Protein AF-A0A4Q1AXR1-F1 (afdb_monomer_lite)

Secondary structure (DSSP, 8-state):
-PPPP---EEEEE-STHHHHHHHHTGGGEEEEEE-SEETTTHHHHHHHHHTTT-EEEEEGGGEET---SHHHHHHIIIII--SEEEES-HHHHHHHHHTT-EEEE---

pLDDT: mean 93.66, std 10.92, range [40.03, 98.69]

Foldseek 3Di:
DPPQPPQDDEAEDPDPVVLVVCLVVVSNHAAYEYQAEEPVCLLVSQVSCVVSVHAYEYALVRHHPQDLDLVSLVCCVPRSNGQAYEYQDPVSVVSCVVSVGDYDHDDD

Sequence (108 aa):
MPMKSDKKVIASIVRHKDIEKVIKYKENIKSVFILISDFINIKDIVQLFHDNDLEVYIHVEMIKGLKLDEFGFKYLKNVVKPDGIITTKSSHVNLAKKNNIYVIQRFF

Structure (mmCIF, N/CA/C/O backbone):
data_AF-A0A4Q1AXR1-F1
#
_entry.id   AF-A0A4Q1AXR1-F1
#
loop_
_atom_site.group_PDB
_atom_site.id
_atom_site.type_symbol
_atom_site.label_atom_id
_atom_site.label_alt_id
_atom_site.label_comp_id
_atom_site.label_asym_id
_atom_site.label_entity_id
_atom_site.label_seq_id
_atom_site.pdbx_PDB_ins_code
_atom_site.Cartn_x
_atom_site.Cartn_y
_atom_site.Cartn_z
_atom_site.occupancy
_atom_site.B_iso_or_equiv
_atom_site.auth_seq_id
_atom_site.auth_comp_id
_atom_site.auth_asym_id
_atom_site.auth_atom_id
_atom_site.pdbx_PDB_model_num
ATOM 1 N N . MET A 1 1 ? -30.940 3.529 13.736 1.00 42.56 1 MET A N 1
ATOM 2 C CA . MET A 1 1 ? -29.667 2.779 13.640 1.00 42.56 1 MET A CA 1
ATOM 3 C C . MET A 1 1 ? -28.589 3.628 14.289 1.00 42.56 1 MET A C 1
ATOM 5 O O . MET A 1 1 ? -28.491 4.784 13.894 1.00 42.56 1 MET A O 1
ATOM 9 N N . PRO A 1 2 ? -27.844 3.146 15.296 1.00 40.03 2 PRO A N 1
ATOM 10 C CA . PRO A 1 2 ? -26.740 3.931 15.838 1.00 40.03 2 PRO A CA 1
ATOM 11 C C . PRO A 1 2 ? -25.702 4.150 14.726 1.00 40.03 2 PRO A C 1
ATOM 13 O O . PRO A 1 2 ? -25.319 3.204 14.038 1.00 40.03 2 PRO A O 1
ATOM 16 N N . MET A 1 3 ? -25.311 5.408 14.509 1.00 42.31 3 MET A N 1
ATOM 17 C CA . MET A 1 3 ? -24.231 5.796 13.598 1.00 42.31 3 MET A CA 1
ATOM 18 C C . MET A 1 3 ? -22.970 5.005 13.959 1.00 42.31 3 MET A C 1
ATOM 20 O O . MET A 1 3 ? -22.532 5.049 15.109 1.00 42.31 3 MET A O 1
ATOM 24 N N . LYS A 1 4 ? -22.395 4.280 12.987 1.00 53.19 4 LYS A N 1
ATOM 25 C CA . LYS A 1 4 ? -21.043 3.716 13.107 1.00 53.19 4 LYS A CA 1
ATOM 26 C C . LYS A 1 4 ? -20.123 4.857 13.545 1.00 53.19 4 LYS A C 1
ATOM 28 O O . LYS A 1 4 ? -20.065 5.876 12.864 1.00 53.19 4 LYS A O 1
ATOM 33 N N . SER A 1 5 ? -19.464 4.706 14.690 1.00 59.31 5 SER A N 1
ATOM 34 C CA . SER A 1 5 ? -18.473 5.662 15.183 1.00 59.31 5 SER A CA 1
ATOM 35 C C . SER A 1 5 ? -17.484 5.995 14.068 1.00 59.31 5 SER A C 1
ATOM 37 O O . SER A 1 5 ? -16.965 5.066 13.444 1.00 59.31 5 SER A O 1
ATOM 39 N N . ASP A 1 6 ? -17.219 7.282 13.822 1.00 75.25 6 ASP A N 1
ATOM 40 C CA . ASP A 1 6 ? -16.212 7.714 12.850 1.00 75.25 6 ASP A CA 1
ATOM 41 C C . ASP A 1 6 ? -14.893 6.995 13.147 1.00 75.25 6 ASP A C 1
ATOM 43 O O . ASP A 1 6 ? -14.220 7.289 14.139 1.00 75.25 6 ASP A O 1
ATOM 47 N N . LYS A 1 7 ? -14.529 6.014 12.316 1.00 77.69 7 LYS A N 1
ATOM 48 C CA . LYS A 1 7 ? -13.260 5.303 12.456 1.00 77.69 7 LYS A CA 1
ATOM 49 C C . LYS A 1 7 ? -12.139 6.305 12.166 1.00 77.69 7 LYS A C 1
ATOM 51 O O . LYS A 1 7 ? -12.045 6.826 11.056 1.00 77.69 7 LYS A O 1
ATOM 56 N N . LYS A 1 8 ? -11.306 6.608 13.168 1.00 83.56 8 LYS A N 1
ATOM 57 C CA . LYS A 1 8 ? -10.269 7.664 13.093 1.00 83.56 8 LYS A CA 1
ATOM 58 C C . LYS A 1 8 ? -8.839 7.134 12.984 1.00 83.56 8 LYS A C 1
ATOM 60 O O . LYS A 1 8 ? -7.926 7.922 12.765 1.00 83.56 8 LYS A O 1
ATOM 65 N N . VAL A 1 9 ? -8.628 5.827 13.140 1.00 93.75 9 VAL A N 1
ATOM 66 C CA . VAL A 1 9 ? -7.283 5.237 13.212 1.00 93.75 9 VAL A CA 1
ATOM 67 C C . VAL A 1 9 ? -6.918 4.549 11.902 1.00 93.75 9 VAL A C 1
ATOM 69 O O . VAL A 1 9 ? -7.691 3.745 11.383 1.00 93.75 9 VAL A O 1
ATOM 72 N N . ILE A 1 10 ? -5.714 4.830 11.406 1.00 95.75 10 ILE A N 1
ATOM 73 C CA . ILE A 1 10 ? -5.051 4.048 10.359 1.00 95.75 10 ILE A CA 1
ATOM 74 C C . ILE A 1 10 ? -4.038 3.142 11.055 1.00 95.75 10 ILE A C 1
ATOM 76 O O . ILE A 1 10 ? -3.158 3.628 11.768 1.00 95.75 10 ILE A O 1
ATOM 80 N N . ALA A 1 11 ? -4.181 1.830 10.897 1.00 96.94 11 ALA A N 1
ATOM 81 C CA . ALA A 1 11 ? -3.283 0.869 11.524 1.00 96.94 11 ALA A CA 1
ATOM 82 C C . ALA A 1 11 ? -2.079 0.577 10.625 1.00 96.94 11 ALA A C 1
ATOM 84 O O . ALA A 1 11 ? -2.238 0.400 9.425 1.00 96.94 11 ALA A O 1
ATOM 85 N N . SER A 1 12 ? -0.886 0.461 11.205 1.00 96.69 12 SER A N 1
ATOM 86 C CA . SER A 1 12 ? 0.335 0.120 10.465 1.00 96.69 12 SER A CA 1
ATOM 87 C C . SER A 1 12 ? 0.787 -1.300 10.792 1.00 96.69 12 SER A C 1
ATOM 89 O O . SER A 1 12 ? 1.027 -1.622 11.956 1.00 96.69 12 SER A O 1
ATOM 91 N N . ILE A 1 13 ? 0.953 -2.131 9.765 1.00 96.56 13 ILE A N 1
ATOM 92 C CA . ILE A 1 13 ? 1.509 -3.482 9.867 1.00 96.56 13 ILE A CA 1
ATOM 93 C C . ILE A 1 13 ? 3.014 -3.402 9.641 1.00 96.56 13 ILE A C 1
ATOM 95 O O . ILE A 1 13 ? 3.469 -3.165 8.521 1.00 96.56 13 ILE A O 1
ATOM 99 N N . VAL A 1 14 ? 3.784 -3.605 10.709 1.00 94.62 14 VAL A N 1
ATOM 100 C CA . VAL A 1 14 ? 5.258 -3.624 10.670 1.00 94.62 14 VAL A CA 1
ATOM 101 C C . VAL A 1 14 ? 5.829 -5.010 10.969 1.00 94.62 14 VAL A C 1
ATOM 103 O O . VAL A 1 14 ? 7.013 -5.254 10.748 1.00 94.62 14 VAL A O 1
ATOM 106 N N . ARG A 1 15 ? 4.998 -5.931 11.472 1.00 93.31 15 ARG A N 1
ATOM 107 C CA . ARG A 1 15 ? 5.315 -7.337 11.756 1.00 93.31 15 ARG A CA 1
ATOM 108 C C . ARG A 1 15 ? 4.083 -8.198 11.479 1.00 93.31 15 ARG A C 1
ATOM 110 O O . ARG A 1 15 ? 2.963 -7.746 11.694 1.00 93.31 15 ARG A O 1
ATOM 117 N N . HIS A 1 16 ? 4.275 -9.472 11.138 1.00 87.19 16 HIS A N 1
ATOM 118 C CA . HIS A 1 16 ? 3.158 -10.401 10.896 1.00 87.19 16 HIS A CA 1
ATOM 119 C C . HIS A 1 16 ? 2.176 -10.504 12.075 1.00 87.19 16 HIS A C 1
ATOM 121 O O . HIS A 1 16 ? 0.969 -10.512 11.863 1.00 87.19 16 HIS A O 1
ATOM 127 N N . LYS A 1 17 ? 2.666 -10.466 13.322 1.00 90.56 17 LYS A N 1
ATOM 128 C CA . LYS A 1 17 ? 1.813 -10.481 14.528 1.00 90.56 17 LYS A CA 1
ATOM 129 C C . LYS A 1 17 ? 0.856 -9.287 14.653 1.00 90.56 17 LYS A C 1
ATOM 131 O O . LYS A 1 17 ? -0.080 -9.332 15.444 1.00 90.56 17 LYS A O 1
ATOM 136 N N . ASP A 1 18 ? 1.102 -8.198 13.922 1.00 95.00 18 ASP A N 1
ATOM 137 C CA . ASP A 1 18 ? 0.223 -7.031 13.952 1.00 95.00 18 ASP A CA 1
ATOM 138 C C . ASP A 1 18 ? -1.084 -7.299 13.172 1.00 95.00 18 ASP A C 1
ATOM 140 O O . ASP A 1 18 ? -2.091 -6.654 13.457 1.00 95.00 18 ASP A O 1
ATOM 144 N N . ILE A 1 19 ? -1.105 -8.284 12.258 1.00 94.62 19 ILE A N 1
ATOM 145 C CA . ILE A 1 19 ? -2.283 -8.653 11.451 1.00 94.62 19 ILE A CA 1
ATOM 146 C C . ILE A 1 19 ? -3.440 -9.099 12.352 1.00 94.62 19 ILE A C 1
ATOM 148 O O . ILE A 1 19 ? -4.527 -8.522 12.298 1.00 94.62 19 ILE A O 1
ATOM 152 N N . GLU A 1 20 ? -3.193 -10.063 13.243 1.00 94.94 20 GLU A N 1
ATOM 153 C CA . GLU A 1 20 ? -4.201 -10.564 14.189 1.00 94.94 20 GLU A CA 1
ATOM 1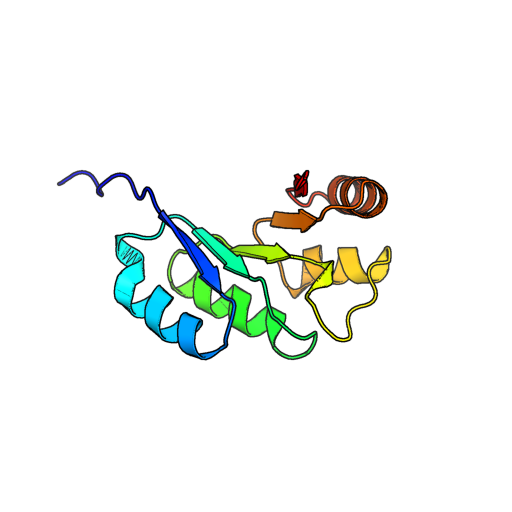54 C C . GLU A 1 20 ? -4.741 -9.445 15.085 1.00 94.94 20 GLU A C 1
ATOM 156 O O . GLU A 1 20 ? -5.942 -9.356 15.351 1.00 94.94 20 GLU A O 1
ATOM 161 N N . LYS A 1 21 ? -3.854 -8.542 15.519 1.00 95.56 21 LYS A N 1
ATOM 162 C CA . LYS A 1 21 ? -4.229 -7.391 16.340 1.00 95.56 21 LYS A CA 1
ATOM 163 C C . LYS A 1 21 ? -5.152 -6.442 15.576 1.00 95.56 21 LYS A C 1
ATOM 165 O O . LYS A 1 21 ? -6.134 -5.977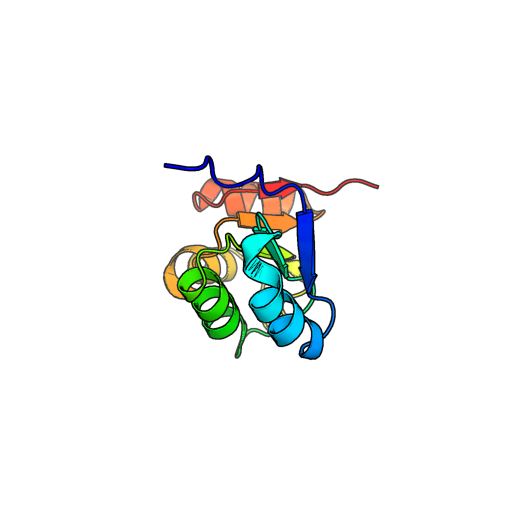 16.145 1.00 95.56 21 LYS A O 1
ATOM 170 N N . VAL A 1 22 ? -4.861 -6.155 14.309 1.00 96.12 22 VAL A N 1
ATOM 171 C CA . VAL A 1 22 ? -5.704 -5.282 13.483 1.00 96.12 22 VAL A CA 1
ATOM 172 C C . VAL A 1 22 ? -7.089 -5.885 13.285 1.00 96.12 22 VAL A C 1
ATOM 174 O O . VAL A 1 22 ? -8.075 -5.193 13.521 1.00 96.12 22 VAL A O 1
ATOM 177 N N . ILE A 1 23 ? -7.179 -7.176 12.963 1.00 95.81 23 ILE A N 1
ATOM 178 C CA . ILE A 1 23 ? -8.470 -7.862 12.804 1.00 95.81 23 ILE A CA 1
ATOM 179 C C . ILE A 1 23 ? -9.269 -7.815 14.111 1.00 95.81 23 ILE A C 1
ATOM 181 O O . ILE A 1 23 ? -10.447 -7.460 14.104 1.00 95.81 23 ILE A O 1
ATOM 185 N N . LYS A 1 24 ? -8.618 -8.078 15.251 1.00 95.56 24 LYS A N 1
ATOM 186 C CA . LYS A 1 24 ? -9.249 -8.016 16.579 1.00 95.56 24 LYS A CA 1
ATOM 187 C C . LYS A 1 24 ? -9.857 -6.644 16.898 1.00 95.56 24 LYS A C 1
ATOM 189 O O . LYS A 1 24 ? -10.873 -6.580 17.584 1.00 95.56 24 LYS A O 1
ATOM 194 N N . TYR A 1 25 ? -9.246 -5.555 16.434 1.00 94.44 25 TYR A N 1
ATOM 195 C CA . TYR A 1 25 ? -9.681 -4.182 16.721 1.00 94.44 25 TYR A CA 1
ATOM 196 C C . TYR A 1 25 ? -10.291 -3.462 15.503 1.00 94.44 25 TYR A C 1
ATOM 198 O O . TYR A 1 25 ? -10.376 -2.230 15.509 1.00 94.44 25 TYR A O 1
ATOM 206 N N . LYS A 1 26 ? -10.742 -4.202 14.477 1.00 94.06 26 LYS A N 1
ATOM 207 C CA . LYS A 1 26 ? -11.198 -3.659 13.181 1.00 94.06 26 LYS A CA 1
ATOM 208 C C . LYS A 1 26 ? -12.332 -2.633 13.265 1.00 94.06 26 LYS A C 1
ATOM 210 O O . LYS A 1 26 ? -12.433 -1.746 12.415 1.00 94.06 26 LYS A O 1
ATOM 215 N N . GLU A 1 27 ? -13.153 -2.692 14.311 1.00 93.19 27 GLU A N 1
ATOM 216 C CA . GLU A 1 27 ? -14.243 -1.732 14.532 1.00 93.19 27 GLU A CA 1
ATOM 217 C C . GLU A 1 27 ? -13.736 -0.293 14.734 1.00 93.19 27 GLU A C 1
ATOM 219 O O . GLU A 1 27 ? -14.429 0.658 14.383 1.00 93.19 27 GLU A O 1
ATOM 224 N N . ASN A 1 28 ? -12.492 -0.119 15.196 1.00 93.25 28 ASN A N 1
ATOM 225 C CA . ASN A 1 28 ? -11.873 1.191 15.428 1.00 93.25 28 ASN A CA 1
ATOM 226 C C . ASN A 1 28 ? -10.948 1.651 14.284 1.00 93.25 28 ASN A C 1
ATOM 228 O O . ASN A 1 28 ? -10.425 2.768 14.323 1.00 93.25 28 ASN A O 1
ATOM 232 N N . ILE A 1 29 ? -10.710 0.793 13.288 1.00 95.31 29 ILE A N 1
ATOM 233 C CA . ILE A 1 29 ? -9.690 0.987 12.252 1.00 95.31 29 ILE A CA 1
ATOM 234 C C . ILE A 1 29 ? -10.365 1.328 10.928 1.00 95.31 29 ILE A C 1
ATOM 236 O O . ILE A 1 29 ? -11.197 0.574 10.429 1.00 95.31 29 ILE A O 1
ATOM 240 N N . LYS A 1 30 ? -10.003 2.481 10.365 1.00 94.56 30 LYS A N 1
ATOM 241 C CA . LYS A 1 30 ? -10.509 2.945 9.072 1.00 94.56 30 LYS A CA 1
ATOM 242 C C . LYS A 1 30 ? -9.827 2.226 7.913 1.00 94.56 30 LYS A C 1
ATOM 244 O O . LYS A 1 30 ? -10.494 1.803 6.981 1.00 94.56 30 LYS A O 1
ATOM 249 N N . SER A 1 31 ? -8.506 2.109 7.983 1.00 96.81 31 SER A N 1
ATOM 250 C CA . SER A 1 31 ? -7.685 1.509 6.937 1.00 96.81 31 SER A CA 1
ATOM 251 C C . SER A 1 31 ? -6.364 0.991 7.498 1.00 96.81 31 SER A C 1
ATOM 253 O O . SER A 1 31 ? -5.998 1.264 8.649 1.00 96.81 31 SER A O 1
ATOM 255 N N . VAL A 1 32 ? -5.656 0.220 6.681 1.00 98.06 32 VAL A N 1
ATOM 256 C CA . VAL A 1 32 ? -4.430 -0.484 7.042 1.00 98.06 32 VAL A CA 1
ATOM 257 C C . VAL A 1 32 ? -3.301 -0.093 6.100 1.00 98.06 32 VAL A C 1
ATOM 259 O O . VAL A 1 32 ? -3.440 -0.133 4.880 1.00 98.06 32 VAL A O 1
ATOM 262 N N . PHE A 1 33 ? -2.157 0.262 6.672 1.00 98.12 33 PHE A N 1
ATOM 263 C CA . PHE A 1 33 ? -0.905 0.482 5.964 1.00 98.12 33 PHE A CA 1
ATOM 264 C C . PHE A 1 33 ? -0.014 -0.745 6.120 1.00 98.12 33 PHE A C 1
ATOM 266 O O . PHE A 1 33 ? 0.412 -1.081 7.225 1.00 98.12 33 PHE A O 1
ATOM 273 N N . ILE A 1 34 ? 0.309 -1.402 5.011 1.00 97.44 34 ILE A N 1
ATOM 274 C CA . ILE A 1 34 ? 1.248 -2.523 4.990 1.00 97.44 34 ILE A CA 1
ATOM 275 C C . ILE A 1 34 ? 2.652 -1.970 4.758 1.00 97.44 34 ILE A C 1
ATOM 277 O O . ILE A 1 34 ? 2.967 -1.475 3.675 1.00 97.44 34 ILE A O 1
ATOM 281 N N . LEU A 1 35 ? 3.497 -2.049 5.789 1.00 95.69 35 LEU A N 1
ATOM 282 C CA . LEU A 1 35 ? 4.886 -1.575 5.764 1.00 95.69 35 LEU A CA 1
ATOM 283 C C . LEU A 1 35 ? 5.903 -2.725 5.727 1.00 95.69 35 LEU A C 1
ATOM 285 O O . LEU A 1 35 ? 7.105 -2.477 5.702 1.00 95.69 35 LEU A O 1
ATOM 289 N N . ILE A 1 36 ? 5.430 -3.972 5.714 1.00 91.25 36 ILE A N 1
ATOM 290 C CA . ILE A 1 36 ? 6.237 -5.170 5.498 1.00 91.25 36 ILE A CA 1
ATOM 291 C C . ILE A 1 36 ? 5.412 -6.214 4.746 1.00 91.25 36 ILE A C 1
ATOM 293 O O . ILE A 1 36 ? 4.286 -6.513 5.136 1.00 91.25 36 ILE A O 1
ATOM 297 N N . SER A 1 37 ? 5.961 -6.757 3.662 1.00 88.62 37 SER A N 1
ATOM 298 C CA . SER A 1 37 ? 5.377 -7.898 2.949 1.00 88.62 37 SER A CA 1
ATOM 299 C C . SER A 1 37 ? 6.397 -8.542 2.015 1.00 88.62 37 SER A C 1
ATOM 301 O O . SER A 1 37 ? 7.508 -8.036 1.823 1.00 88.62 37 SER A O 1
ATOM 303 N N . ASP A 1 38 ? 6.016 -9.655 1.408 1.00 94.31 38 ASP A N 1
ATOM 304 C CA . ASP A 1 38 ? 6.740 -10.249 0.297 1.00 94.31 38 ASP A CA 1
ATOM 305 C C . ASP A 1 38 ? 5.786 -10.571 -0.854 1.00 94.31 38 ASP A C 1
ATOM 307 O O . ASP A 1 38 ? 4.563 -10.564 -0.718 1.00 94.31 38 ASP A O 1
ATOM 311 N N . PHE A 1 39 ? 6.367 -10.816 -2.023 1.00 94.62 39 PHE A N 1
ATOM 312 C CA . PHE A 1 39 ? 5.629 -11.118 -3.241 1.00 94.62 39 PHE A CA 1
ATOM 313 C C . PHE A 1 39 ? 4.695 -12.330 -3.097 1.00 94.62 39 PHE A C 1
ATOM 315 O O . PHE A 1 39 ? 3.658 -12.361 -3.760 1.00 94.62 39 PHE A O 1
ATOM 322 N N . ILE A 1 40 ? 5.052 -13.296 -2.239 1.00 94.88 40 ILE A N 1
ATOM 323 C CA . ILE A 1 40 ? 4.319 -14.552 -2.059 1.00 94.88 40 ILE A CA 1
ATOM 324 C C . ILE A 1 40 ? 3.016 -14.288 -1.300 1.00 94.88 40 ILE A C 1
ATOM 326 O O . ILE A 1 40 ? 1.961 -14.720 -1.750 1.00 94.88 40 ILE A O 1
ATOM 330 N N . ASN A 1 41 ? 3.072 -13.563 -0.179 1.00 93.00 41 ASN A N 1
ATOM 331 C CA . ASN A 1 41 ? 1.924 -13.413 0.723 1.00 93.00 41 ASN A CA 1
ATOM 332 C C . ASN A 1 41 ? 1.103 -12.132 0.539 1.00 93.00 41 ASN A C 1
ATOM 334 O O . ASN A 1 41 ? -0.005 -12.053 1.067 1.00 93.00 41 ASN A O 1
ATOM 338 N N . ILE A 1 42 ? 1.600 -11.122 -0.183 1.00 96.75 42 ILE A N 1
ATOM 339 C CA . ILE A 1 42 ? 0.947 -9.803 -0.210 1.00 96.75 42 ILE A CA 1
ATOM 340 C C . ILE A 1 42 ? -0.503 -9.857 -0.705 1.00 96.75 42 ILE A C 1
ATOM 342 O O . ILE A 1 42 ? -1.357 -9.153 -0.173 1.00 96.75 42 ILE A O 1
ATOM 346 N N . LYS A 1 43 ? -0.801 -10.724 -1.678 1.00 97.62 43 LYS A N 1
ATOM 347 C CA . LYS A 1 43 ? -2.165 -10.923 -2.179 1.00 97.62 43 L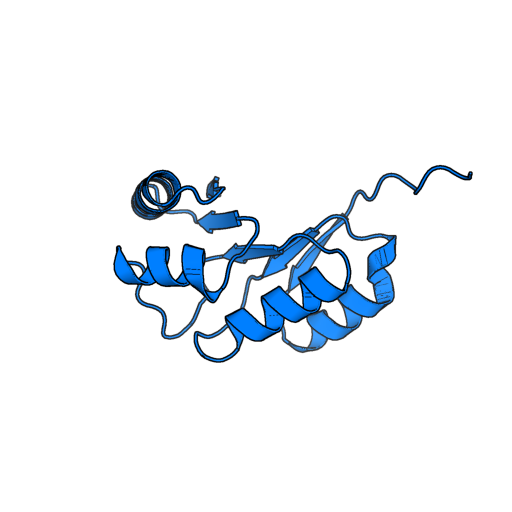YS A CA 1
ATOM 348 C C . LYS A 1 43 ? -3.092 -11.430 -1.072 1.00 97.62 43 LYS A C 1
ATOM 350 O O . LYS A 1 43 ? -4.168 -10.875 -0.877 1.00 97.62 43 LYS A O 1
ATOM 355 N N . ASP A 1 44 ? -2.659 -12.452 -0.343 1.00 96.94 44 ASP A N 1
ATOM 356 C CA . ASP A 1 44 ? -3.473 -13.091 0.690 1.00 96.94 44 ASP A CA 1
ATOM 357 C C . ASP A 1 44 ? -3.681 -12.155 1.887 1.00 96.94 44 ASP A C 1
ATOM 359 O O . ASP A 1 44 ? -4.770 -12.104 2.451 1.00 96.94 44 ASP A O 1
ATOM 363 N N . ILE A 1 45 ? -2.672 -11.347 2.234 1.00 96.69 45 ILE A N 1
ATOM 364 C CA . ILE A 1 45 ? -2.789 -10.330 3.288 1.00 96.69 45 ILE A CA 1
ATOM 365 C C . ILE A 1 45 ? -3.799 -9.244 2.894 1.00 96.69 45 ILE A C 1
ATOM 367 O O . ILE A 1 45 ? -4.603 -8.828 3.727 1.00 96.69 45 ILE A O 1
ATOM 371 N N . VAL A 1 46 ? -3.765 -8.772 1.644 1.00 98.31 46 VAL A N 1
ATOM 372 C CA . VAL A 1 46 ? -4.728 -7.770 1.157 1.00 98.31 46 VAL A CA 1
ATOM 373 C C . VAL A 1 46 ? -6.141 -8.341 1.176 1.00 98.31 46 VAL A C 1
ATOM 375 O O . VAL A 1 46 ? -7.031 -7.713 1.746 1.00 98.31 46 VAL A O 1
ATOM 378 N N . GLN A 1 47 ? -6.324 -9.557 0.654 1.00 98.44 47 GLN A N 1
ATOM 379 C CA . GLN A 1 47 ? -7.620 -10.232 0.659 1.00 98.44 47 GLN A CA 1
ATOM 380 C C . GLN A 1 47 ? -8.159 -10.409 2.084 1.00 98.44 47 GLN A C 1
ATOM 382 O O . GLN A 1 47 ? -9.311 -10.087 2.343 1.00 98.44 47 GLN A O 1
ATOM 387 N N . LEU A 1 48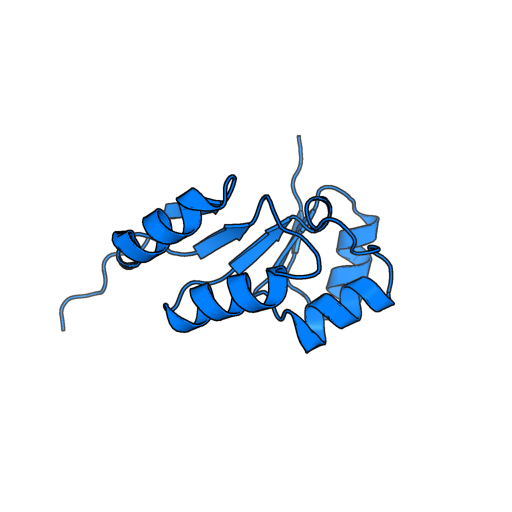 ? -7.314 -10.822 3.033 1.00 97.69 48 LEU A N 1
ATOM 388 C CA . LEU A 1 48 ? -7.691 -10.982 4.439 1.00 97.69 48 LEU A CA 1
ATOM 389 C C . LEU A 1 48 ? -8.247 -9.690 5.064 1.00 97.69 48 LEU A C 1
ATOM 391 O O . LEU A 1 48 ? -9.189 -9.740 5.860 1.00 97.69 48 LEU A O 1
ATOM 395 N N . PHE A 1 49 ? -7.661 -8.533 4.745 1.00 98.00 49 PHE A N 1
ATOM 396 C CA . PHE A 1 49 ? -8.155 -7.249 5.245 1.00 98.00 49 PHE A CA 1
ATOM 397 C C . PHE A 1 49 ? -9.425 -6.796 4.521 1.00 98.00 49 PHE A C 1
ATOM 399 O O . PHE A 1 49 ? -10.344 -6.311 5.182 1.00 98.00 49 PHE A O 1
ATOM 406 N N . HIS A 1 50 ? -9.526 -7.024 3.210 1.00 98.19 50 HIS A N 1
ATOM 407 C CA . HIS A 1 50 ? -10.755 -6.776 2.451 1.00 98.19 50 HIS A CA 1
ATOM 408 C C . HIS A 1 50 ? -11.929 -7.610 2.962 1.00 98.19 50 HIS A C 1
ATOM 410 O O . HIS A 1 50 ? -13.002 -7.057 3.186 1.00 98.19 50 HIS A O 1
ATOM 416 N N . ASP A 1 51 ? -11.706 -8.888 3.272 1.00 97.94 51 ASP A N 1
ATOM 417 C CA . ASP A 1 51 ? -12.702 -9.785 3.880 1.00 97.94 51 ASP A CA 1
ATOM 418 C C . ASP A 1 51 ? -13.156 -9.312 5.278 1.00 97.94 51 ASP A C 1
ATOM 420 O O . ASP A 1 51 ? -14.142 -9.800 5.830 1.00 97.94 51 ASP A O 1
ATOM 424 N N . ASN A 1 52 ? -12.437 -8.355 5.872 1.00 96.81 52 ASN A N 1
ATOM 425 C CA . ASN A 1 52 ? -12.751 -7.725 7.151 1.00 96.81 52 ASN A CA 1
ATOM 426 C C . ASN A 1 52 ? -13.199 -6.260 7.020 1.00 96.81 52 ASN A C 1
ATOM 428 O O . ASN A 1 52 ? -13.204 -5.549 8.029 1.00 96.81 52 ASN A O 1
ATOM 432 N N . ASP A 1 53 ? -13.594 -5.825 5.819 1.00 95.75 53 ASP A N 1
ATOM 433 C CA . ASP A 1 53 ? -14.052 -4.463 5.516 1.00 95.75 53 ASP A CA 1
ATOM 434 C C . ASP A 1 53 ? -13.009 -3.381 5.859 1.00 95.75 53 ASP A C 1
ATOM 436 O O . ASP A 1 53 ? -13.338 -2.311 6.388 1.00 95.75 53 ASP A O 1
ATOM 440 N N . LEU A 1 54 ? -11.728 -3.671 5.605 1.00 97.06 54 LEU A N 1
ATOM 441 C CA . LEU A 1 54 ? -10.615 -2.749 5.825 1.00 97.06 54 LEU A CA 1
ATOM 442 C C . LEU A 1 54 ? -9.921 -2.411 4.505 1.00 97.06 54 LEU A C 1
ATOM 444 O O . LEU A 1 54 ? -9.395 -3.294 3.834 1.00 97.06 54 LEU A O 1
ATOM 448 N N . GLU A 1 55 ? -9.855 -1.118 4.180 1.00 97.94 55 GLU A N 1
ATOM 449 C CA . GLU A 1 55 ? -9.052 -0.624 3.056 1.00 97.94 55 GLU A CA 1
ATOM 450 C C . GLU A 1 55 ? -7.553 -0.831 3.318 1.00 97.94 55 GLU A C 1
ATOM 452 O O . GLU A 1 55 ? -7.073 -0.632 4.440 1.00 97.94 55 GLU A O 1
ATOM 457 N N . VAL A 1 56 ? -6.796 -1.153 2.272 1.00 98.50 56 VAL A N 1
ATOM 458 C CA . VAL A 1 56 ? -5.381 -1.515 2.338 1.00 98.50 56 VAL A CA 1
ATOM 459 C C . VAL A 1 56 ? -4.529 -0.638 1.431 1.00 98.50 56 VAL A C 1
ATOM 461 O O . VAL A 1 56 ? -4.707 -0.585 0.214 1.00 98.50 56 VAL A O 1
ATOM 464 N N . TYR A 1 57 ? -3.510 -0.026 2.028 1.00 98.50 57 TYR A N 1
ATOM 465 C CA . TYR A 1 57 ? -2.503 0.764 1.332 1.00 98.50 57 TYR A CA 1
ATOM 466 C C . TYR A 1 57 ? -1.123 0.152 1.561 1.00 98.50 57 TYR A C 1
ATOM 468 O O . TYR A 1 57 ? -0.710 -0.065 2.701 1.00 98.50 57 TYR A O 1
ATOM 476 N N . ILE A 1 58 ? -0.387 -0.134 0.489 1.00 98.19 58 ILE A N 1
ATOM 477 C CA . ILE A 1 58 ? 0.880 -0.875 0.587 1.00 98.19 58 ILE A CA 1
ATOM 478 C C . ILE A 1 58 ? 2.062 0.041 0.317 1.00 98.19 58 ILE A C 1
ATOM 480 O O . ILE A 1 58 ? 2.109 0.707 -0.716 1.00 98.19 58 ILE A O 1
ATOM 484 N N . HIS A 1 59 ? 3.071 0.013 1.185 1.00 97.62 59 HIS A N 1
ATOM 485 C CA . HIS A 1 59 ? 4.365 0.595 0.858 1.00 97.62 59 HIS A CA 1
ATOM 486 C C . HIS A 1 59 ? 5.093 -0.279 -0.164 1.00 97.62 59 HIS A C 1
ATOM 488 O O . HIS A 1 59 ? 5.647 -1.322 0.178 1.00 97.62 59 HIS A O 1
ATOM 494 N N . VAL A 1 60 ? 5.092 0.144 -1.428 1.00 97.38 60 VAL A N 1
ATOM 495 C CA . VAL A 1 60 ? 5.514 -0.723 -2.543 1.00 97.38 60 VAL A CA 1
ATOM 496 C C . VAL A 1 60 ? 6.994 -1.084 -2.498 1.00 97.38 60 VAL A C 1
ATOM 498 O O . VAL A 1 60 ? 7.358 -2.203 -2.840 1.00 97.38 60 VAL A O 1
ATOM 501 N N . GLU A 1 61 ? 7.850 -0.195 -1.994 1.00 95.94 61 GLU A N 1
ATOM 502 C CA . GLU A 1 61 ? 9.272 -0.480 -1.765 1.00 95.94 61 GLU A CA 1
ATOM 503 C C . GLU A 1 61 ? 9.531 -1.523 -0.668 1.00 95.94 61 GLU A C 1
ATOM 505 O O . GLU A 1 61 ? 10.638 -2.049 -0.592 1.00 95.94 61 GLU A O 1
ATOM 510 N N . MET A 1 62 ? 8.534 -1.831 0.167 1.00 95.56 62 MET A N 1
ATOM 511 C CA . MET A 1 62 ? 8.639 -2.821 1.244 1.00 95.56 62 MET A CA 1
ATOM 512 C C . MET A 1 62 ? 8.112 -4.205 0.839 1.00 95.56 62 MET A C 1
ATOM 514 O O . MET A 1 62 ? 8.069 -5.102 1.682 1.00 95.56 62 MET A O 1
ATOM 518 N N . ILE A 1 63 ? 7.723 -4.397 -0.428 1.00 96.56 63 ILE A N 1
ATOM 519 C CA . ILE A 1 63 ? 7.334 -5.703 -0.971 1.00 96.56 63 ILE A CA 1
ATOM 520 C C . ILE A 1 63 ? 8.596 -6.431 -1.441 1.00 96.56 63 ILE A C 1
ATOM 522 O O . ILE A 1 63 ? 9.148 -6.148 -2.507 1.00 96.56 63 ILE A O 1
ATOM 526 N N . LYS A 1 64 ? 9.069 -7.398 -0.655 1.00 96.69 64 LYS A N 1
ATOM 527 C CA . LYS A 1 64 ? 10.257 -8.184 -1.015 1.00 96.69 64 LYS A CA 1
ATOM 528 C C . LYS A 1 64 ? 9.993 -9.064 -2.237 1.00 96.69 64 LYS A C 1
ATOM 530 O O . LYS A 1 64 ? 8.971 -9.737 -2.315 1.00 96.69 64 LYS A O 1
ATOM 535 N N . GLY A 1 65 ? 10.943 -9.096 -3.169 1.00 96.56 65 GLY A N 1
ATOM 536 C CA . GLY A 1 65 ? 10.873 -9.949 -4.361 1.00 96.56 65 GLY A CA 1
ATOM 537 C C . GLY A 1 65 ? 9.997 -9.409 -5.495 1.00 96.56 65 GLY A C 1
ATOM 538 O O . GLY A 1 65 ? 9.979 -10.008 -6.565 1.00 96.56 65 GLY A O 1
ATOM 539 N N . LEU A 1 66 ? 9.320 -8.268 -5.313 1.00 96.75 66 LEU A N 1
ATOM 540 C CA . LEU A 1 66 ? 8.588 -7.605 -6.389 1.00 96.75 66 LEU A CA 1
ATOM 541 C C . LEU A 1 66 ? 9.462 -6.533 -7.045 1.00 96.75 66 LEU A C 1
ATOM 543 O O . LEU A 1 66 ? 9.902 -5.579 -6.404 1.00 96.75 66 LEU A O 1
ATOM 547 N N . LYS A 1 67 ? 9.669 -6.651 -8.356 1.00 97.00 67 LYS A N 1
ATOM 548 C CA . LYS A 1 67 ? 10.273 -5.577 -9.143 1.00 97.00 67 LYS A CA 1
ATOM 549 C C . LYS A 1 67 ? 9.236 -4.482 -9.399 1.00 97.00 67 LYS A C 1
ATOM 551 O O . LYS A 1 67 ? 8.159 -4.760 -9.910 1.00 97.00 67 LYS A O 1
ATOM 556 N N . LEU A 1 68 ? 9.575 -3.233 -9.080 1.00 96.69 68 LEU A N 1
ATOM 557 C CA . LEU A 1 68 ? 8.689 -2.069 -9.230 1.00 96.69 68 LEU A CA 1
ATOM 558 C C . LEU A 1 68 ? 8.810 -1.418 -10.616 1.00 96.69 68 LEU A C 1
ATOM 560 O O . LEU A 1 68 ? 9.116 -0.235 -10.744 1.00 96.69 68 LEU A O 1
ATOM 564 N N . ASP A 1 69 ? 8.592 -2.218 -11.659 1.00 96.88 69 ASP A N 1
ATOM 565 C CA . ASP A 1 69 ? 8.468 -1.760 -13.045 1.00 96.88 69 ASP A CA 1
ATOM 566 C C . ASP A 1 69 ? 7.005 -1.818 -13.526 1.00 96.88 69 ASP A C 1
ATOM 568 O O . ASP A 1 69 ? 6.083 -2.060 -12.745 1.00 96.88 69 ASP A O 1
ATOM 572 N N . GLU A 1 70 ? 6.765 -1.576 -14.817 1.00 96.31 70 GLU A N 1
ATOM 573 C CA . GLU A 1 70 ? 5.416 -1.591 -15.397 1.00 96.31 70 GLU A CA 1
ATOM 574 C C . GLU A 1 70 ? 4.669 -2.910 -15.121 1.00 96.31 70 GLU A C 1
ATOM 576 O O . GLU A 1 70 ? 3.468 -2.896 -14.850 1.00 96.31 70 GLU A O 1
ATOM 581 N N . PHE A 1 71 ? 5.363 -4.053 -15.159 1.00 97.44 71 PHE A N 1
ATOM 582 C CA . PHE A 1 71 ? 4.754 -5.352 -14.872 1.00 97.44 71 PHE A CA 1
ATOM 583 C C . PHE A 1 71 ? 4.464 -5.515 -13.384 1.00 97.44 71 PHE A C 1
ATOM 585 O O . PHE A 1 71 ? 3.398 -6.020 -13.034 1.00 97.44 71 PHE A O 1
ATOM 592 N N . GLY A 1 72 ? 5.349 -5.027 -12.514 1.00 97.69 72 GLY A N 1
ATOM 593 C CA . GLY A 1 72 ? 5.089 -4.976 -11.077 1.00 97.69 72 GLY A CA 1
ATOM 594 C C . GLY A 1 72 ? 3.836 -4.174 -10.732 1.00 97.69 72 GLY A C 1
ATOM 595 O O . GLY A 1 72 ? 2.990 -4.633 -9.968 1.00 97.69 72 GLY A O 1
ATOM 596 N N . PHE A 1 73 ? 3.650 -3.010 -11.35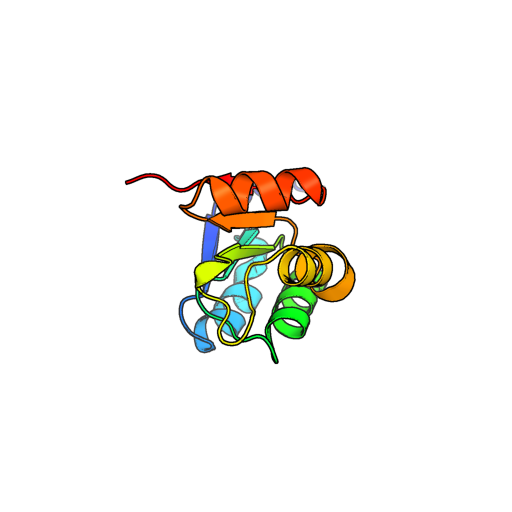5 1.00 98.19 73 PHE A N 1
ATOM 597 C CA . PHE A 1 73 ? 2.451 -2.194 -11.150 1.00 98.19 73 PHE A CA 1
ATOM 598 C C . PHE A 1 73 ? 1.184 -2.818 -11.750 1.00 98.19 73 PHE A C 1
ATOM 600 O O . PHE A 1 73 ? 0.120 -2.738 -11.136 1.00 98.19 73 PHE A O 1
ATOM 607 N N . LYS A 1 74 ? 1.285 -3.518 -12.887 1.00 98.00 74 LYS A N 1
ATOM 608 C CA . LYS A 1 74 ? 0.175 -4.330 -13.416 1.00 98.00 74 LYS A CA 1
ATOM 609 C C . LYS A 1 74 ? -0.185 -5.488 -12.488 1.00 98.00 74 LYS A C 1
ATOM 611 O O . LYS A 1 74 ? -1.368 -5.758 -12.299 1.00 98.00 74 LYS A O 1
ATOM 616 N N . TYR A 1 75 ? 0.803 -6.150 -11.888 1.00 98.06 75 TYR A N 1
ATOM 617 C CA . TYR A 1 75 ? 0.578 -7.184 -10.876 1.00 98.06 75 TYR A CA 1
ATOM 618 C C . TYR A 1 75 ? -0.157 -6.608 -9.661 1.00 98.06 75 TYR A C 1
ATOM 620 O O . TYR A 1 75 ? -1.171 -7.164 -9.236 1.00 98.06 75 TYR A O 1
ATOM 628 N N . LEU A 1 76 ? 0.278 -5.444 -9.166 1.00 98.12 76 LEU A N 1
ATOM 629 C CA . LEU A 1 76 ? -0.420 -4.744 -8.089 1.00 98.12 76 LEU A CA 1
ATOM 630 C C . LEU A 1 76 ? -1.868 -4.422 -8.472 1.00 98.12 76 LEU A C 1
ATOM 632 O O . LEU A 1 76 ? -2.772 -4.732 -7.706 1.00 98.12 76 LEU A O 1
ATOM 636 N N . LYS A 1 77 ? -2.116 -3.870 -9.666 1.00 98.00 77 LYS A N 1
ATOM 637 C CA . LYS A 1 77 ? -3.468 -3.492 -10.104 1.00 98.00 77 LYS A CA 1
ATOM 638 C C . LYS A 1 77 ? -4.399 -4.685 -10.324 1.00 98.00 77 LYS A C 1
ATOM 640 O O . LYS A 1 77 ? -5.577 -4.593 -9.998 1.00 98.00 77 LYS A O 1
ATOM 645 N N . ASN A 1 78 ? -3.899 -5.767 -10.917 1.00 97.94 78 ASN A N 1
ATOM 646 C CA . ASN A 1 78 ? -4.745 -6.846 -11.434 1.00 97.94 78 ASN A CA 1
ATOM 647 C C . ASN A 1 78 ? -4.825 -8.058 -10.504 1.00 97.94 78 ASN A C 1
ATOM 649 O O . ASN A 1 78 ? -5.824 -8.775 -10.548 1.00 97.94 78 ASN A O 1
ATOM 653 N N . VAL A 1 79 ? -3.794 -8.295 -9.687 1.00 97.94 79 VAL A N 1
ATOM 654 C CA . VAL A 1 79 ? -3.684 -9.495 -8.845 1.00 97.94 79 VAL A CA 1
ATOM 655 C C . VAL A 1 79 ? -3.806 -9.153 -7.368 1.00 97.94 79 VAL A C 1
ATOM 657 O O . VAL A 1 79 ? -4.650 -9.734 -6.696 1.00 97.94 79 VAL A O 1
ATOM 660 N N . VAL A 1 80 ? -2.992 -8.215 -6.876 1.00 98.31 80 VAL A N 1
ATOM 661 C CA . VAL A 1 80 ? -2.982 -7.837 -5.450 1.00 98.31 80 VAL A CA 1
ATOM 662 C C . VAL A 1 80 ? -4.172 -6.944 -5.103 1.00 98.31 80 VAL A C 1
ATOM 664 O O . VAL A 1 80 ? -4.766 -7.108 -4.049 1.00 98.31 80 VAL A O 1
ATOM 667 N N . LYS A 1 81 ? -4.525 -6.024 -6.006 1.00 98.44 81 LYS A N 1
ATOM 668 C CA . LYS A 1 81 ? -5.665 -5.102 -5.920 1.00 98.44 81 LYS A CA 1
ATOM 669 C C . LYS A 1 81 ? -5.749 -4.301 -4.608 1.00 98.44 81 LYS A C 1
ATOM 671 O O . LYS A 1 81 ? -6.832 -4.228 -4.042 1.00 98.44 81 LYS A O 1
ATOM 676 N N . PRO A 1 82 ? -4.666 -3.666 -4.119 1.00 98.44 82 PRO A N 1
ATOM 677 C CA . PRO A 1 82 ? -4.793 -2.787 -2.962 1.00 98.44 82 PRO A CA 1
ATOM 678 C C . PRO A 1 82 ? -5.646 -1.560 -3.306 1.00 98.44 82 PRO A C 1
ATOM 680 O O . PRO A 1 82 ? -5.707 -1.144 -4.469 1.00 98.44 82 PRO A O 1
ATOM 683 N N . ASP A 1 83 ? -6.224 -0.926 -2.290 1.00 98.69 83 ASP A N 1
ATOM 684 C CA . ASP A 1 83 ? -6.957 0.336 -2.443 1.00 98.69 83 ASP A CA 1
ATOM 685 C C . ASP A 1 83 ? -6.022 1.474 -2.861 1.00 98.69 83 ASP A C 1
ATOM 687 O O . ASP A 1 83 ? -6.401 2.372 -3.613 1.00 98.69 83 ASP A O 1
ATOM 691 N N . GLY A 1 84 ? -4.754 1.392 -2.457 1.00 98.44 84 GLY A N 1
ATOM 692 C CA . GLY A 1 84 ? -3.716 2.270 -2.964 1.00 98.44 84 GLY A CA 1
ATOM 693 C C . GLY A 1 84 ? -2.307 1.830 -2.608 1.00 98.44 84 GLY A C 1
ATOM 694 O O . GLY A 1 84 ? -2.061 0.809 -1.965 1.00 98.44 84 GLY A O 1
ATOM 695 N N . ILE A 1 85 ? -1.351 2.642 -3.036 1.00 98.50 85 ILE A N 1
ATOM 696 C CA . ILE A 1 85 ? 0.058 2.453 -2.715 1.00 98.50 85 ILE A CA 1
ATOM 697 C C . ILE A 1 85 ? 0.626 3.647 -1.961 1.00 98.50 85 ILE A C 1
ATOM 699 O O . ILE A 1 85 ? 0.140 4.773 -2.059 1.00 98.50 85 ILE A O 1
ATOM 703 N N . ILE A 1 86 ? 1.703 3.382 -1.239 1.00 98.44 86 ILE A N 1
ATOM 704 C CA . ILE A 1 86 ? 2.503 4.343 -0.501 1.00 98.44 86 ILE A CA 1
ATOM 705 C C . ILE A 1 86 ? 3.918 4.292 -1.079 1.00 98.44 86 ILE A C 1
ATOM 707 O O . ILE A 1 86 ? 4.496 3.215 -1.219 1.00 98.44 86 ILE A O 1
ATOM 711 N N . THR A 1 87 ? 4.487 5.444 -1.421 1.00 98.00 87 THR A N 1
ATOM 712 C CA . THR A 1 87 ? 5.850 5.538 -1.968 1.00 98.00 87 THR A CA 1
ATOM 713 C C . THR A 1 87 ? 6.466 6.894 -1.648 1.00 98.00 87 THR A C 1
ATOM 715 O O . THR A 1 87 ? 5.751 7.871 -1.438 1.00 98.00 87 THR A O 1
ATOM 718 N N . THR A 1 88 ? 7.793 6.974 -1.620 1.00 96.69 88 THR A N 1
ATOM 719 C CA . THR A 1 88 ? 8.530 8.249 -1.566 1.00 96.69 88 THR A CA 1
ATOM 720 C C . THR A 1 88 ? 9.033 8.683 -2.947 1.00 96.69 88 THR A C 1
ATOM 722 O O . THR A 1 88 ? 9.479 9.816 -3.114 1.00 96.69 88 THR A O 1
ATOM 725 N N . LYS A 1 89 ? 8.968 7.809 -3.964 1.00 97.19 89 LYS A N 1
ATOM 726 C CA . LYS A 1 89 ? 9.582 8.039 -5.278 1.00 97.19 89 LYS A CA 1
ATOM 727 C C . LYS A 1 89 ? 8.573 8.548 -6.302 1.00 97.19 89 LYS A C 1
ATOM 729 O O . LYS A 1 89 ? 7.646 7.836 -6.678 1.00 97.19 89 LYS A O 1
ATOM 734 N N . SER A 1 90 ? 8.830 9.725 -6.872 1.00 97.31 90 SER A N 1
ATOM 735 C CA . SER A 1 90 ? 7.996 10.302 -7.941 1.00 97.31 90 SER A CA 1
ATOM 736 C C . SER A 1 90 ? 7.873 9.396 -9.176 1.00 97.31 90 SER A C 1
ATOM 738 O O . SER A 1 90 ? 6.831 9.381 -9.827 1.00 97.31 90 SER A O 1
ATOM 740 N N . SER A 1 91 ? 8.894 8.587 -9.483 1.00 97.31 91 SER A N 1
ATOM 741 C CA . SER A 1 91 ? 8.827 7.598 -10.569 1.00 97.31 91 SER A CA 1
ATOM 742 C C . SER A 1 91 ? 7.733 6.547 -10.338 1.00 97.31 91 SER A C 1
ATOM 744 O O . SER A 1 91 ? 6.978 6.235 -11.258 1.00 97.31 91 SER A O 1
ATOM 746 N N . HIS A 1 92 ? 7.592 6.052 -9.106 1.00 98.00 92 HIS A N 1
ATOM 747 C CA . HIS A 1 92 ? 6.540 5.110 -8.722 1.00 98.00 92 HIS A CA 1
ATOM 748 C C . HIS A 1 92 ? 5.162 5.776 -8.687 1.00 98.00 92 HIS A C 1
ATOM 750 O O . HIS A 1 92 ? 4.183 5.153 -9.090 1.00 98.00 92 HIS A O 1
ATOM 756 N N . VAL A 1 93 ? 5.075 7.050 -8.284 1.00 98.25 93 VAL A N 1
ATOM 757 C CA . VAL A 1 93 ? 3.825 7.829 -8.368 1.00 98.25 93 VAL A CA 1
ATOM 758 C C . VAL A 1 93 ? 3.314 7.877 -9.809 1.00 98.25 93 VAL A C 1
ATOM 760 O O . VAL A 1 93 ? 2.136 7.622 -10.056 1.00 98.25 93 VAL A O 1
ATOM 763 N N . ASN A 1 94 ? 4.196 8.161 -10.770 1.00 97.88 94 ASN A N 1
ATOM 764 C CA . ASN A 1 94 ? 3.829 8.224 -12.185 1.00 97.88 94 ASN A CA 1
ATOM 765 C C . ASN A 1 94 ? 3.369 6.859 -12.719 1.00 97.88 94 ASN A C 1
ATOM 767 O O . ASN A 1 94 ? 2.351 6.784 -13.408 1.00 97.88 94 ASN A O 1
ATOM 771 N N . LEU A 1 95 ? 4.070 5.776 -12.362 1.00 97.56 95 LEU A N 1
ATOM 772 C CA . LEU A 1 95 ? 3.683 4.416 -12.754 1.00 97.56 95 LEU A CA 1
ATOM 773 C C . LEU A 1 95 ? 2.330 4.003 -12.164 1.00 97.56 95 LEU A C 1
ATOM 775 O O . LEU A 1 95 ? 1.492 3.442 -12.870 1.00 97.56 95 LEU A O 1
ATOM 779 N N . ALA A 1 96 ? 2.085 4.319 -10.895 1.00 97.94 96 ALA A N 1
ATOM 780 C CA . ALA A 1 96 ? 0.823 4.039 -10.225 1.00 97.94 96 ALA A CA 1
ATOM 781 C C . ALA A 1 96 ? -0.350 4.787 -10.866 1.00 97.94 96 ALA A C 1
ATOM 783 O O . ALA A 1 96 ? -1.370 4.173 -11.180 1.00 97.94 96 ALA A O 1
ATOM 784 N N . LYS A 1 97 ? -0.179 6.089 -11.142 1.00 97.44 97 LYS A N 1
ATOM 785 C CA . LYS A 1 97 ? -1.184 6.905 -11.839 1.00 97.44 97 LYS A CA 1
ATOM 786 C C . LYS A 1 97 ? -1.497 6.347 -13.225 1.00 97.44 97 LYS A C 1
ATOM 788 O O . LYS A 1 97 ? -2.665 6.190 -13.560 1.00 97.44 97 LYS A O 1
ATOM 793 N N . LYS A 1 98 ? -0.471 5.966 -13.995 1.00 97.31 98 LYS A N 1
ATOM 794 C CA . LYS A 1 98 ? -0.635 5.325 -15.310 1.00 97.31 98 LYS A CA 1
ATOM 795 C C . LYS A 1 98 ? -1.435 4.017 -15.234 1.00 97.31 98 LYS A C 1
ATOM 797 O O . LYS A 1 98 ? -2.152 3.684 -16.171 1.00 97.31 98 LYS A O 1
ATOM 802 N N . ASN A 1 99 ? -1.332 3.294 -14.119 1.00 96.50 99 ASN A N 1
ATOM 803 C CA . ASN A 1 99 ? -2.054 2.045 -13.867 1.00 96.50 99 ASN A CA 1
ATOM 804 C C . ASN A 1 99 ? -3.374 2.239 -13.085 1.00 96.50 99 ASN A C 1
ATOM 806 O O . ASN A 1 99 ? -3.964 1.255 -12.637 1.00 96.50 99 ASN A O 1
ATOM 810 N N . ASN A 1 100 ? -3.868 3.476 -12.927 1.00 96.75 100 ASN A N 1
ATOM 811 C CA . ASN A 1 100 ? -5.093 3.799 -12.180 1.00 96.75 100 ASN A CA 1
ATOM 812 C C . ASN A 1 100 ? -5.093 3.233 -10.748 1.00 96.75 100 ASN A C 1
ATOM 814 O O . ASN A 1 100 ? -6.063 2.605 -10.305 1.00 96.75 100 ASN A O 1
ATOM 818 N N . ILE A 1 101 ? -3.973 3.408 -10.047 1.00 98.38 101 ILE A N 1
ATOM 819 C CA . ILE A 1 101 ? -3.803 3.061 -8.635 1.00 98.38 101 ILE A CA 1
ATOM 820 C C . ILE A 1 101 ? -3.752 4.360 -7.828 1.00 98.38 101 ILE A C 1
ATOM 822 O O . ILE A 1 101 ? -3.031 5.288 -8.201 1.00 98.38 101 ILE A O 1
ATOM 826 N N . TYR A 1 102 ? -4.503 4.433 -6.726 1.00 98.50 102 TYR A N 1
ATOM 827 C CA . TYR A 1 102 ? -4.436 5.567 -5.805 1.00 98.50 102 TYR A CA 1
ATOM 828 C C . TYR A 1 102 ? -3.061 5.637 -5.131 1.00 98.50 102 TYR A C 1
ATOM 830 O O . TYR A 1 102 ? -2.466 4.609 -4.802 1.00 98.50 102 TYR A O 1
ATOM 838 N N . VAL A 1 103 ? -2.545 6.847 -4.916 1.00 98.31 103 VAL A N 1
ATOM 839 C CA . VAL A 1 103 ? -1.179 7.044 -4.421 1.00 98.31 103 VAL A CA 1
ATOM 840 C C . VAL A 1 103 ? -1.148 7.994 -3.243 1.00 98.31 1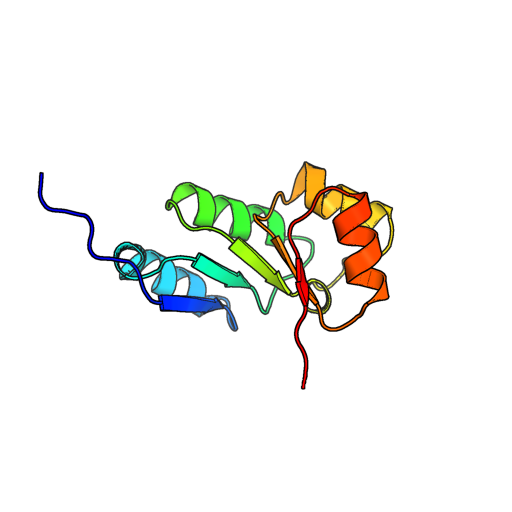03 VAL A C 1
ATOM 842 O O . VAL A 1 103 ? -1.570 9.143 -3.347 1.00 98.31 103 VAL A O 1
ATOM 845 N N . ILE A 1 104 ? -0.530 7.530 -2.164 1.00 98.06 104 ILE A N 1
ATOM 846 C CA . ILE A 1 104 ? -0.072 8.347 -1.049 1.00 98.06 104 ILE A CA 1
ATOM 847 C C . ILE A 1 104 ? 1.432 8.550 -1.233 1.00 98.06 104 ILE A C 1
ATOM 849 O O . ILE A 1 104 ? 2.233 7.639 -1.005 1.00 98.06 104 ILE A O 1
ATOM 853 N N . GLN A 1 105 ? 1.833 9.745 -1.664 1.00 97.69 105 GLN A N 1
ATOM 854 C CA . GLN A 1 105 ? 3.249 10.096 -1.726 1.00 97.69 105 GLN A CA 1
ATOM 855 C C . GLN A 1 105 ? 3.713 10.590 -0.352 1.00 97.69 105 GLN A C 1
ATOM 857 O O . GLN A 1 105 ? 3.182 11.566 0.175 1.00 97.69 105 GLN A O 1
ATOM 862 N N . ARG A 1 106 ? 4.691 9.903 0.240 1.00 93.88 106 ARG A N 1
ATOM 863 C CA . ARG A 1 106 ? 5.326 10.303 1.501 1.00 93.88 106 ARG A CA 1
ATOM 864 C C . ARG A 1 106 ? 6.468 11.279 1.232 1.00 93.88 106 ARG A C 1
ATOM 866 O O . ARG A 1 106 ? 7.221 11.096 0.278 1.00 93.88 106 ARG A O 1
ATOM 873 N N . PHE A 1 107 ? 6.617 12.249 2.126 1.00 92.56 107 PHE A N 1
ATOM 874 C CA . PHE A 1 107 ? 7.691 13.241 2.136 1.00 92.56 107 PHE A CA 1
ATOM 875 C C . PHE A 1 107 ? 8.358 13.248 3.518 1.00 92.56 107 PHE A C 1
ATOM 877 O O . PHE A 1 107 ? 7.725 12.846 4.500 1.00 92.56 107 PHE A O 1
ATOM 884 N N . PHE A 1 108 ? 9.620 13.666 3.573 1.00 89.88 108 PHE A N 1
ATOM 885 C CA . PHE A 1 108 ? 10.407 13.836 4.794 1.00 89.88 108 PHE A CA 1
ATOM 886 C C . PHE A 1 108 ? 10.999 15.239 4.820 1.00 89.88 108 PHE A C 1
ATOM 888 O O . PHE A 1 108 ? 11.305 15.741 3.713 1.00 89.88 108 PHE A O 1
#

Radius of gyration: 14.02 Å; chains: 1; bounding box: 40×28×32 Å